Protein AF-A0A9D8IUW8-F1 (afdb_monomer)

Radius of gyration: 20.32 Å; Cα contacts (8 Å, |Δi|>4): 150; chains: 1; bounding box: 55×20×62 Å

pLDDT: mean 90.37, std 11.65, range [51.94, 98.38]

Mean predicted aligned error: 5.88 Å

Solvent-accessible surface area (backbone atoms only — not comparable to full-atom values): 7940 Å² total; per-residue (Å²): 116,75,67,60,56,55,52,53,51,52,52,50,56,50,50,53,54,49,55,45,53,51,53,37,52,49,29,53,53,49,37,56,50,28,49,51,49,33,36,50,32,25,47,52,33,32,52,42,35,66,42,99,62,66,58,52,69,63,38,43,58,32,44,53,51,32,54,50,31,51,54,52,33,54,50,31,52,53,51,36,56,72,60,44,53,73,71,54,41,67,75,38,44,70,39,53,53,52,39,52,53,42,49,56,52,42,49,56,36,45,55,51,37,49,56,41,54,70,40,97,76,50,55,43,68,57,48,24,51,34,24,46,49,42,33,51,49,42,54,52,37,49,53,40,50,50,54,39,31,57,74,71,72,51,130

Nearest PDB structures (foldseek):
  7w9u-assembly3_C  TM=6.434E-01  e=1.353E-02  Homo sapiens
  7w8i-assembly1_A  TM=6.397E-01  e=2.210E-02  Homo sapiens
  8gl3-assembly1_A  TM=4.437E-01  e=1.172E-01  synthetic construct
  7q1g-assembly1_B-2  TM=4.690E-01  e=2.112E-01  Pseudomonas syringae pv. syringae B728a
  4dzu-assembly1_A  TM=3.938E-01  e=4.199E-01  synthetic construct

Structure (mmCIF, N/CA/C/O backbone):
data_AF-A0A9D8IUW8-F1
#
_entry.id   AF-A0A9D8IUW8-F1
#
loop_
_atom_site.group_PDB
_atom_site.id
_atom_site.type_symbol
_atom_site.label_atom_id
_atom_site.label_alt_id
_atom_site.label_comp_id
_atom_site.label_asym_id
_atom_site.label_entity_id
_atom_site.label_seq_id
_atom_site.pdbx_PDB_ins_code
_atom_site.Cartn_x
_atom_site.Cartn_y
_atom_site.Cartn_z
_atom_site.occupancy
_atom_site.B_iso_or_equiv
_atom_site.auth_seq_id
_atom_site.auth_comp_id
_atom_site.auth_asym_id
_atom_site.auth_atom_id
_atom_site.pdbx_PDB_model_num
ATOM 1 N N . MET A 1 1 ? -40.549 10.118 38.109 1.00 54.81 1 MET A N 1
ATOM 2 C CA . MET A 1 1 ? -39.544 11.034 37.513 1.00 54.81 1 MET A CA 1
ATOM 3 C C . MET A 1 1 ? -38.125 10.452 37.428 1.00 54.81 1 MET A C 1
ATOM 5 O O . MET A 1 1 ? -37.525 10.597 36.376 1.00 54.81 1 MET A O 1
ATOM 9 N N . ARG A 1 2 ? -37.591 9.729 38.433 1.00 51.94 2 ARG A N 1
ATOM 10 C CA . ARG A 1 2 ? -36.247 9.092 38.349 1.00 51.94 2 ARG A CA 1
ATOM 11 C C . ARG A 1 2 ? -36.076 8.059 37.216 1.00 51.94 2 ARG A C 1
ATOM 13 O O . ARG A 1 2 ? -34.996 7.958 36.654 1.00 51.94 2 ARG A O 1
ATOM 20 N N . SER A 1 3 ? -37.138 7.337 36.847 1.00 59.31 3 SER A N 1
ATOM 21 C CA . SER A 1 3 ? -37.090 6.296 35.803 1.00 59.31 3 SER A CA 1
ATOM 22 C C . SER A 1 3 ? -36.959 6.856 34.371 1.00 59.31 3 SER A C 1
ATOM 24 O O . SER A 1 3 ? -36.255 6.273 33.555 1.00 59.31 3 SER A O 1
ATOM 26 N N . LEU A 1 4 ? -37.527 8.039 34.090 1.00 60.97 4 LEU A N 1
ATOM 27 C CA . LEU A 1 4 ? -37.423 8.709 32.781 1.00 60.97 4 LEU A CA 1
ATOM 28 C C . LEU A 1 4 ? -36.003 9.222 32.488 1.00 60.97 4 LEU A C 1
ATOM 30 O O . LEU A 1 4 ? -35.550 9.152 31.352 1.00 60.97 4 LEU A O 1
ATOM 34 N N . ILE A 1 5 ? -35.282 9.686 33.515 1.00 63.34 5 ILE A N 1
ATOM 35 C CA . ILE A 1 5 ? -33.904 10.188 33.383 1.00 63.34 5 ILE A CA 1
ATOM 36 C C . ILE A 1 5 ? -32.936 9.042 33.058 1.00 63.34 5 ILE A C 1
ATOM 38 O O . ILE A 1 5 ? -32.095 9.177 32.174 1.00 63.34 5 ILE A O 1
ATOM 42 N N . VAL A 1 6 ? -33.091 7.891 33.721 1.00 64.31 6 VAL A N 1
ATOM 43 C CA . VAL A 1 6 ? -32.275 6.692 33.459 1.00 64.31 6 VAL A CA 1
ATOM 44 C C . VAL A 1 6 ? -32.526 6.154 32.048 1.00 64.31 6 VAL A C 1
ATOM 46 O O . VAL A 1 6 ? -31.579 5.800 31.350 1.00 64.31 6 VAL A O 1
ATOM 49 N N . PHE A 1 7 ? -33.784 6.154 31.597 1.00 65.19 7 PHE A N 1
ATOM 50 C CA . PHE A 1 7 ? -34.138 5.723 30.244 1.00 65.19 7 PHE A CA 1
ATOM 51 C C . PHE A 1 7 ? -33.566 6.663 29.170 1.00 65.19 7 PHE A C 1
ATOM 53 O O . PHE A 1 7 ? -32.990 6.198 28.191 1.00 65.19 7 PHE A O 1
ATOM 60 N N . ALA A 1 8 ? -33.644 7.982 29.378 1.00 61.59 8 ALA A N 1
ATOM 61 C CA . ALA A 1 8 ? -33.062 8.969 28.467 1.00 61.59 8 ALA A CA 1
ATOM 62 C C . ALA A 1 8 ? -31.528 8.851 28.370 1.00 61.59 8 ALA A C 1
ATOM 64 O O . ALA A 1 8 ? -30.975 8.904 27.272 1.00 61.59 8 ALA A O 1
ATOM 65 N N . LEU A 1 9 ? -30.840 8.619 29.495 1.00 61.25 9 LEU A N 1
ATOM 66 C CA . LEU A 1 9 ? -29.393 8.370 29.532 1.00 61.25 9 LEU A CA 1
ATOM 67 C C . LEU A 1 9 ? -28.999 7.087 28.785 1.00 61.25 9 LEU A C 1
ATOM 69 O O . LEU A 1 9 ? -28.026 7.095 28.035 1.00 61.25 9 LEU A O 1
ATOM 73 N N . LEU A 1 10 ? -29.768 6.005 28.933 1.00 60.25 10 LEU A N 1
ATOM 74 C CA . LEU A 1 10 ? -29.540 4.753 28.202 1.00 60.25 10 LEU A CA 1
ATOM 75 C C . LEU A 1 10 ? -29.699 4.928 26.685 1.00 60.25 10 LEU A C 1
ATOM 77 O O . LEU A 1 10 ? -28.861 4.444 25.924 1.00 60.25 10 LEU A O 1
ATOM 81 N N . VAL A 1 11 ? -30.727 5.660 26.244 1.00 60.81 11 VAL A N 1
ATOM 82 C CA . VAL A 1 11 ? -30.962 5.944 24.818 1.00 60.81 11 VAL A CA 1
ATOM 83 C C . VAL A 1 11 ? -29.841 6.808 24.229 1.00 60.81 11 VAL A C 1
ATOM 85 O O . VAL A 1 11 ? -29.357 6.514 23.138 1.00 60.81 11 VAL A O 1
ATOM 88 N N . LEU A 1 12 ? -29.366 7.821 24.960 1.00 59.31 12 LEU A N 1
ATOM 89 C CA . LEU A 1 12 ? -28.236 8.660 24.541 1.00 59.31 12 LEU A CA 1
ATOM 90 C C . LEU A 1 12 ? -26.932 7.856 24.413 1.00 59.31 12 LEU A C 1
ATOM 92 O O . LEU A 1 12 ? -26.235 7.971 23.407 1.00 59.31 12 LEU A O 1
ATOM 96 N N . VAL A 1 13 ? -26.617 6.996 25.385 1.00 59.97 13 VAL A N 1
ATOM 97 C CA . VAL A 1 13 ? -25.411 6.146 25.346 1.00 59.97 13 VAL A CA 1
ATOM 98 C C . VAL A 1 13 ? -25.469 5.132 24.196 1.00 59.97 13 VAL A C 1
ATOM 100 O O . VAL A 1 13 ? -24.455 4.893 23.528 1.00 59.97 13 VAL A O 1
ATOM 103 N N . ALA A 1 14 ?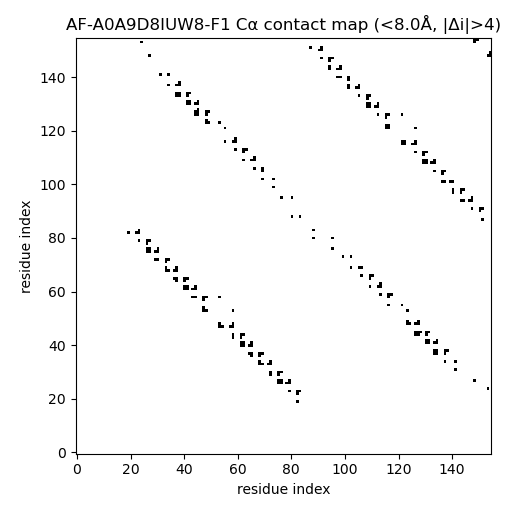 -26.649 4.565 23.929 1.00 61.69 14 ALA A N 1
ATOM 104 C CA . ALA A 1 14 ? -26.865 3.656 22.807 1.00 61.69 14 ALA A CA 1
ATOM 105 C C . ALA A 1 14 ? -26.712 4.373 21.455 1.00 61.69 14 ALA A C 1
ATOM 107 O O . ALA A 1 14 ? -26.015 3.870 20.574 1.00 61.69 14 ALA A O 1
ATOM 108 N N . ALA A 1 15 ? -27.282 5.574 21.309 1.00 59.38 15 ALA A N 1
ATOM 109 C CA . ALA A 1 15 ? -27.186 6.371 20.086 1.00 59.38 15 ALA A CA 1
ATOM 110 C C . ALA A 1 15 ? -25.740 6.791 19.771 1.00 59.38 15 ALA A C 1
ATOM 112 O O . ALA A 1 15 ? -25.287 6.643 18.635 1.00 59.38 15 ALA A O 1
ATOM 113 N N . VAL A 1 16 ? -24.980 7.237 20.778 1.00 62.06 16 VAL A N 1
ATOM 114 C CA . VAL A 1 16 ? -23.559 7.598 20.617 1.00 62.06 16 VAL A CA 1
ATOM 115 C C . VAL A 1 16 ? -22.722 6.378 20.224 1.00 62.06 16 VAL A C 1
ATOM 117 O O . VAL A 1 16 ? -21.889 6.457 19.320 1.00 62.06 16 VAL A O 1
ATOM 120 N N . SER A 1 17 ? -22.974 5.225 20.849 1.00 62.84 17 SER A N 1
ATOM 121 C CA . SER A 1 17 ? -22.250 3.986 20.533 1.00 62.84 17 SER A CA 1
ATOM 122 C C . SER A 1 17 ? -22.576 3.459 19.128 1.00 62.84 17 SER A C 1
ATOM 124 O O . SER A 1 17 ? -21.687 2.951 18.443 1.00 62.84 17 SER A O 1
ATOM 126 N N . TYR A 1 18 ? -23.821 3.617 18.668 1.00 65.81 18 TYR A N 1
ATOM 127 C CA . TYR A 1 18 ? -24.232 3.251 17.311 1.00 65.81 18 TYR A CA 1
ATOM 128 C C . TYR A 1 18 ? -23.597 4.167 16.253 1.00 65.81 18 TYR A C 1
ATOM 130 O O . TYR A 1 18 ? -23.044 3.682 15.267 1.00 65.81 18 TYR A O 1
ATOM 138 N N . SER A 1 19 ? -23.591 5.484 16.492 1.00 70.00 19 SER A N 1
ATOM 139 C CA . SER A 1 19 ? -22.971 6.471 15.598 1.00 70.00 19 SER A CA 1
ATOM 140 C C . SER A 1 19 ? -21.471 6.232 15.415 1.00 70.00 19 SER A C 1
ATOM 142 O O . SER A 1 19 ? -20.973 6.271 14.292 1.00 70.00 19 SER A O 1
ATOM 144 N N . GLN A 1 20 ? -20.749 5.961 16.506 1.00 80.50 20 GLN A N 1
ATOM 145 C CA . GLN A 1 20 ? -19.323 5.638 16.457 1.00 80.50 20 GLN A CA 1
ATOM 146 C C . GLN A 1 20 ? -19.064 4.352 15.664 1.00 80.50 20 GLN A C 1
ATOM 148 O O . GLN A 1 20 ? -18.174 4.318 14.820 1.00 80.50 20 GLN A O 1
ATOM 153 N N . SER A 1 21 ? -19.850 3.302 15.922 1.00 80.06 21 SER A N 1
ATOM 154 C CA . SER A 1 21 ? -19.686 2.005 15.255 1.00 80.06 21 SER A CA 1
ATOM 155 C C . SER A 1 21 ? -19.900 2.118 13.745 1.00 80.06 21 SER A C 1
ATOM 157 O O . SER A 1 21 ? -19.159 1.513 12.975 1.00 80.06 21 SER A O 1
ATOM 159 N N . ASN A 1 22 ? -20.869 2.932 13.316 1.00 85.00 22 ASN A N 1
ATOM 160 C CA . ASN A 1 22 ? -21.133 3.171 11.900 1.00 85.00 22 ASN A CA 1
ATOM 161 C C . ASN A 1 22 ? -20.008 3.970 11.222 1.00 85.00 22 ASN A C 1
ATOM 163 O O . ASN A 1 22 ? -19.548 3.580 10.152 1.00 85.00 22 ASN A O 1
ATOM 167 N N . ALA A 1 23 ? -19.527 5.044 11.858 1.00 88.56 23 ALA A N 1
ATOM 168 C CA . ALA A 1 23 ? -18.401 5.825 11.342 1.00 88.56 23 ALA A CA 1
ATOM 169 C C . ALA A 1 23 ? -17.132 4.966 11.222 1.00 88.56 23 ALA A C 1
ATOM 171 O O . ALA A 1 23 ? -16.467 4.969 10.192 1.00 88.56 23 ALA A O 1
ATOM 172 N N . LEU A 1 24 ? -16.841 4.152 12.238 1.00 89.50 24 LEU A N 1
ATOM 173 C CA . LEU A 1 24 ? -15.692 3.251 12.231 1.00 89.50 24 LEU A CA 1
ATOM 174 C C . LEU A 1 24 ? -15.804 2.194 11.119 1.00 89.50 24 LEU A C 1
ATOM 176 O O . LEU A 1 24 ? -14.844 1.961 10.388 1.00 89.50 24 LEU A O 1
ATOM 180 N N . ALA A 1 25 ? -16.982 1.587 10.939 1.00 88.44 25 ALA A N 1
ATOM 181 C CA . ALA A 1 25 ? -17.226 0.648 9.843 1.00 88.44 25 ALA A CA 1
ATOM 182 C C . ALA A 1 25 ? -17.039 1.301 8.461 1.00 88.44 25 ALA A C 1
ATOM 184 O O . ALA A 1 25 ? -16.485 0.672 7.558 1.00 88.44 25 ALA A O 1
ATOM 185 N N . GLN A 1 26 ? -17.455 2.561 8.307 1.00 92.06 26 GLN A N 1
ATOM 186 C CA . GLN A 1 26 ? -17.253 3.331 7.083 1.00 92.06 26 GLN A CA 1
ATOM 187 C C . GLN A 1 26 ? -15.764 3.559 6.791 1.00 92.06 26 GLN A C 1
ATOM 189 O O . GLN A 1 26 ? -15.331 3.282 5.672 1.00 92.06 26 GLN A O 1
ATOM 194 N N . GLU A 1 27 ? -14.970 3.980 7.779 1.00 93.31 27 GLU A N 1
ATOM 195 C CA . GLU A 1 27 ? -13.519 4.156 7.605 1.00 93.31 27 GLU A CA 1
ATOM 196 C C . GLU A 1 27 ? -12.832 2.839 7.209 1.00 93.31 27 GLU A C 1
ATOM 198 O O . GLU A 1 27 ? -12.025 2.801 6.282 1.00 93.31 27 GLU A O 1
ATOM 203 N N . HIS A 1 28 ? -13.217 1.716 7.822 1.00 91.31 28 HIS A N 1
ATOM 204 C CA . HIS A 1 28 ? -12.700 0.400 7.434 1.00 91.31 28 HIS A CA 1
ATOM 205 C C . HIS A 1 28 ? -13.100 -0.021 6.017 1.00 91.31 28 HIS A C 1
ATOM 207 O O . HIS A 1 28 ? -12.307 -0.650 5.315 1.00 91.31 28 HIS A O 1
ATOM 213 N N . ALA A 1 29 ? -14.312 0.310 5.569 1.00 91.19 29 ALA A N 1
ATOM 214 C CA . ALA A 1 29 ? -14.735 0.031 4.199 1.00 91.19 29 ALA A CA 1
ATOM 215 C C . ALA A 1 29 ? -13.919 0.841 3.176 1.00 91.19 29 ALA A C 1
ATOM 217 O O . ALA A 1 29 ? -13.558 0.313 2.119 1.00 91.19 29 ALA A O 1
ATOM 218 N N . LEU A 1 30 ? -13.595 2.094 3.504 1.00 94.31 30 LEU A N 1
ATOM 219 C CA . LEU A 1 30 ? -12.746 2.961 2.687 1.00 94.31 30 LEU A CA 1
ATOM 220 C C . LEU A 1 30 ? -11.305 2.434 2.641 1.00 94.31 30 LEU A C 1
ATOM 222 O O . LEU A 1 30 ? -10.788 2.217 1.547 1.00 94.31 30 LEU A O 1
ATOM 226 N N . LEU A 1 31 ? -10.736 2.025 3.780 1.00 91.81 31 LEU A N 1
ATOM 227 C CA . LEU A 1 31 ? -9.431 1.350 3.827 1.00 91.81 31 LEU A CA 1
ATOM 228 C C . LEU A 1 31 ? -9.366 0.111 2.921 1.00 91.81 31 LEU A C 1
ATOM 230 O O . LEU A 1 31 ? -8.399 -0.069 2.179 1.00 91.81 31 LEU A O 1
ATOM 234 N N . VAL A 1 32 ? -10.402 -0.740 2.923 1.00 91.75 32 VAL A N 1
ATOM 235 C CA . VAL A 1 32 ? -10.460 -1.916 2.029 1.00 91.75 32 VAL A CA 1
ATOM 236 C C . VAL A 1 32 ? -10.441 -1.494 0.562 1.00 91.75 32 VAL A C 1
ATOM 238 O O . VAL A 1 32 ? -9.803 -2.153 -0.267 1.00 91.75 32 VAL A O 1
ATOM 241 N N . LYS A 1 33 ? -11.164 -0.426 0.218 1.00 94.38 33 LYS A N 1
ATOM 242 C CA . LYS A 1 33 ? -11.198 0.106 -1.144 1.00 94.38 33 LYS A CA 1
ATOM 243 C C . LYS A 1 33 ? -9.812 0.598 -1.564 1.00 94.38 33 LYS A C 1
ATOM 245 O O . LYS A 1 33 ? -9.352 0.193 -2.632 1.00 94.38 33 LYS A O 1
ATOM 250 N N . ASP A 1 34 ? -9.131 1.375 -0.731 1.00 93.50 34 ASP A N 1
ATOM 251 C CA . ASP A 1 34 ? -7.805 1.913 -1.059 1.00 93.50 34 ASP A CA 1
ATOM 252 C C . ASP A 1 34 ? -6.767 0.803 -1.199 1.00 93.50 34 ASP A C 1
ATOM 254 O O . ASP A 1 34 ? -6.018 0.773 -2.178 1.00 93.50 34 ASP A O 1
A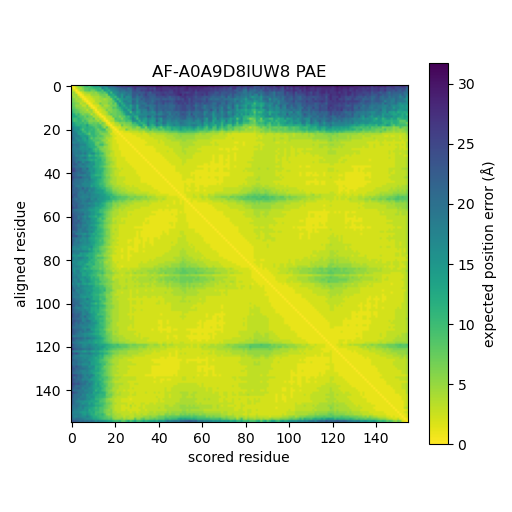TOM 258 N N . CYS A 1 35 ? -6.810 -0.202 -0.317 1.00 93.00 35 CYS A N 1
ATOM 259 C CA . CYS A 1 35 ? -5.964 -1.388 -0.435 1.00 93.00 35 CYS A CA 1
ATOM 260 C C . CYS A 1 35 ? -6.125 -2.080 -1.798 1.00 93.00 35 CYS A C 1
ATOM 262 O O . CYS A 1 35 ? -5.141 -2.463 -2.443 1.00 93.00 35 CYS A O 1
ATOM 264 N N . LYS A 1 36 ? -7.374 -2.241 -2.258 1.00 94.38 36 LYS A N 1
ATOM 265 C CA . LYS A 1 36 ? -7.681 -2.845 -3.563 1.00 94.38 36 LYS A CA 1
ATOM 266 C C . LYS A 1 36 ? -7.177 -1.983 -4.717 1.00 94.38 36 LYS A C 1
ATOM 268 O O . LYS A 1 36 ? -6.622 -2.538 -5.667 1.00 94.38 36 LYS A O 1
ATOM 273 N N . LEU A 1 37 ? -7.347 -0.662 -4.638 1.00 96.38 37 LEU A N 1
ATOM 274 C CA . LEU A 1 37 ? -6.882 0.274 -5.662 1.00 96.38 37 LEU A CA 1
ATOM 275 C C . LEU A 1 37 ? -5.360 0.227 -5.805 1.00 96.38 37 LEU A C 1
ATOM 277 O O . LEU A 1 37 ? -4.868 -0.025 -6.905 1.00 96.38 37 LEU A O 1
ATOM 281 N N . ILE A 1 38 ? -4.621 0.352 -4.699 1.00 96.50 38 ILE A N 1
ATOM 282 C CA . ILE A 1 38 ? -3.152 0.297 -4.702 1.00 96.50 38 ILE A CA 1
ATOM 283 C C . ILE A 1 38 ? -2.675 -1.030 -5.297 1.00 96.50 38 ILE A C 1
ATOM 285 O O . ILE A 1 38 ? -1.857 -1.051 -6.218 1.00 96.50 38 ILE A O 1
ATOM 289 N N . LYS A 1 39 ? -3.228 -2.160 -4.833 1.00 95.81 39 LYS A N 1
ATOM 290 C CA . LYS A 1 39 ? -2.868 -3.494 -5.339 1.00 95.81 39 LYS A CA 1
ATOM 291 C C . LYS A 1 39 ? -3.171 -3.650 -6.833 1.00 95.81 39 LYS A C 1
ATOM 293 O O . LYS A 1 39 ? -2.382 -4.270 -7.557 1.00 95.81 39 LYS A O 1
ATOM 298 N N . GLY A 1 40 ? -4.301 -3.112 -7.291 1.00 97.25 40 GLY A N 1
ATOM 299 C CA . GLY A 1 40 ? -4.723 -3.126 -8.689 1.00 97.25 40 GLY A CA 1
ATOM 300 C C . GLY A 1 40 ? -3.781 -2.326 -9.585 1.00 97.25 40 GLY A C 1
ATOM 301 O O . GLY A 1 40 ? -3.249 -2.875 -10.550 1.00 97.25 40 GLY A O 1
ATOM 302 N N . HIS A 1 41 ? -3.511 -1.068 -9.233 1.00 98.38 41 HIS A N 1
ATOM 303 C CA . HIS A 1 41 ? -2.611 -0.197 -9.990 1.00 98.38 41 HIS A CA 1
ATOM 304 C C . HIS A 1 41 ? -1.172 -0.709 -9.988 1.00 98.38 41 HIS A C 1
ATOM 306 O O . HIS A 1 41 ? -0.566 -0.806 -11.052 1.00 98.38 41 HIS A O 1
ATOM 312 N N . ALA A 1 42 ? -0.659 -1.176 -8.847 1.00 98.00 42 ALA A N 1
ATOM 313 C CA . ALA A 1 42 ? 0.658 -1.806 -8.792 1.00 98.00 42 ALA A CA 1
ATOM 314 C C . ALA A 1 42 ? 0.719 -3.076 -9.667 1.00 98.00 42 ALA A C 1
ATOM 316 O O . ALA A 1 42 ? 1.740 -3.369 -10.278 1.00 98.00 42 ALA A O 1
ATOM 317 N N . GLY A 1 43 ? -0.395 -3.810 -9.796 1.00 97.88 43 GLY A N 1
ATOM 318 C CA . GLY A 1 43 ? -0.543 -4.908 -10.762 1.00 97.88 43 GLY A CA 1
ATOM 319 C C . GLY A 1 43 ? -0.378 -4.486 -12.209 1.00 97.88 43 GLY A C 1
ATOM 320 O O . GLY A 1 43 ? 0.320 -5.161 -12.961 1.00 97.88 43 GLY A O 1
ATOM 321 N N . ARG A 1 44 ? -0.990 -3.363 -12.579 1.00 98.06 44 ARG A N 1
ATOM 322 C CA . ARG A 1 44 ? -0.876 -2.811 -13.929 1.00 98.06 44 ARG A CA 1
ATOM 323 C C . ARG A 1 44 ? 0.547 -2.342 -14.224 1.00 98.06 44 ARG A C 1
ATOM 325 O O . ARG A 1 44 ? 1.051 -2.656 -15.289 1.00 98.06 44 ARG A O 1
ATOM 332 N N . VAL A 1 45 ?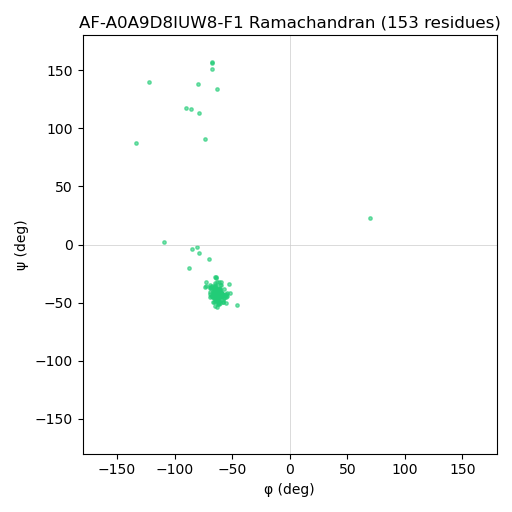 1.233 -1.718 -13.262 1.00 98.06 45 VAL A N 1
ATOM 333 C CA . VAL A 1 45 ? 2.654 -1.347 -13.422 1.00 98.06 45 VAL A CA 1
ATOM 334 C C . VAL A 1 45 ? 3.552 -2.581 -13.584 1.00 98.06 45 VAL A C 1
ATOM 336 O O . VAL A 1 45 ? 4.466 -2.573 -14.403 1.00 98.06 45 VAL A O 1
ATOM 339 N N . VAL A 1 46 ? 3.293 -3.672 -12.850 1.00 98.12 46 VAL A N 1
ATOM 340 C CA . VAL A 1 46 ? 4.027 -4.940 -13.041 1.00 98.12 46 VAL A CA 1
ATOM 341 C C . VAL A 1 46 ? 3.806 -5.522 -14.439 1.00 98.12 46 VAL A C 1
ATOM 343 O O . VAL A 1 46 ? 4.759 -6.038 -15.030 1.00 98.12 46 VAL A O 1
ATOM 346 N N . ALA A 1 47 ? 2.571 -5.473 -14.945 1.00 97.50 47 ALA A N 1
ATOM 347 C CA . ALA A 1 47 ? 2.246 -5.934 -16.292 1.00 97.50 47 ALA A CA 1
ATOM 348 C C . ALA A 1 47 ? 2.994 -5.099 -17.338 1.00 97.50 47 ALA A C 1
ATOM 350 O O . ALA A 1 47 ? 3.753 -5.660 -18.118 1.00 97.50 47 ALA A O 1
ATOM 351 N N . GLU A 1 48 ? 2.904 -3.773 -17.237 1.00 97.00 48 GLU A N 1
ATOM 352 C CA . GLU A 1 48 ? 3.585 -2.830 -18.129 1.00 97.00 48 GLU A CA 1
ATOM 353 C C . GLU A 1 48 ? 5.105 -3.044 -18.144 1.00 97.00 48 GLU A C 1
ATOM 355 O O . GLU A 1 48 ? 5.730 -3.168 -19.189 1.00 97.00 48 GLU A O 1
ATOM 360 N N . ALA A 1 49 ? 5.727 -3.215 -16.977 1.00 96.69 49 ALA A N 1
ATOM 361 C CA . ALA A 1 49 ? 7.162 -3.480 -16.898 1.00 96.69 49 ALA A CA 1
ATOM 362 C C . ALA A 1 49 ? 7.570 -4.878 -17.412 1.00 96.69 49 ALA A C 1
ATOM 364 O O . ALA A 1 49 ? 8.761 -5.149 -17.608 1.00 96.69 49 ALA A O 1
ATOM 365 N N . SER A 1 50 ? 6.613 -5.785 -17.623 1.00 95.31 50 SER A N 1
ATOM 366 C CA . SER A 1 50 ? 6.857 -7.117 -18.188 1.00 95.31 50 SER A CA 1
ATOM 367 C C . SER A 1 50 ? 6.812 -7.136 -19.718 1.00 95.31 50 SER A C 1
ATOM 369 O O . SER A 1 50 ? 7.439 -8.023 -20.297 1.00 95.31 50 SER A O 1
ATOM 371 N N . GLU A 1 51 ? 6.179 -6.149 -20.354 1.00 95.00 51 GLU A N 1
ATOM 372 C CA . GLU A 1 51 ? 6.162 -5.979 -21.814 1.00 95.00 51 GLU A CA 1
ATOM 373 C C . GLU A 1 51 ? 7.548 -5.623 -22.366 1.00 95.00 51 GLU A C 1
ATOM 375 O O . GLU A 1 51 ? 8.323 -5.007 -21.644 1.00 95.00 51 GLU A O 1
ATOM 380 N N . PRO A 1 52 ? 7.911 -5.981 -23.615 1.00 93.25 52 PRO A N 1
ATOM 381 C CA . PRO A 1 52 ? 9.245 -5.729 -24.179 1.00 93.25 52 PRO A CA 1
ATOM 382 C C . PRO A 1 52 ? 9.715 -4.271 -24.087 1.00 93.25 52 PRO A C 1
ATOM 384 O O . PRO A 1 52 ? 10.898 -4.014 -23.848 1.00 93.25 52 PRO A O 1
ATOM 387 N N . GLU A 1 53 ? 8.784 -3.332 -24.194 1.00 93.06 53 GLU A N 1
ATOM 388 C CA . GLU A 1 53 ? 9.012 -1.903 -24.027 1.00 93.06 53 GLU A CA 1
ATOM 389 C C . GLU A 1 53 ? 8.103 -1.376 -22.920 1.00 93.06 53 GLU A C 1
ATOM 391 O O . GLU A 1 53 ? 6.951 -1.781 -22.813 1.00 93.06 53 GLU A O 1
ATOM 396 N N . LEU A 1 54 ? 8.634 -0.482 -22.085 1.00 95.06 54 LEU A N 1
ATOM 397 C CA . LEU A 1 54 ? 7.861 0.147 -21.021 1.00 95.06 54 LEU A CA 1
ATOM 398 C C . LEU A 1 54 ? 7.132 1.367 -21.573 1.00 95.06 54 LEU A C 1
ATOM 400 O O . LEU A 1 54 ? 7.779 2.367 -21.896 1.00 95.06 54 LEU A O 1
ATOM 404 N N . ASN A 1 55 ? 5.801 1.353 -21.569 1.00 96.12 55 ASN A N 1
ATOM 405 C CA . ASN A 1 55 ? 5.036 2.579 -21.726 1.00 96.12 55 ASN A CA 1
ATOM 406 C C . ASN A 1 55 ? 5.113 3.396 -20.429 1.00 96.12 55 ASN A C 1
ATOM 408 O O . ASN A 1 55 ? 4.323 3.229 -19.493 1.00 96.12 55 ASN A O 1
ATOM 412 N N . ARG A 1 56 ? 6.114 4.281 -20.369 1.00 95.81 56 ARG A N 1
ATOM 413 C CA . ARG A 1 56 ? 6.401 5.116 -19.197 1.00 95.81 56 ARG A CA 1
ATOM 414 C C . ARG A 1 56 ? 5.190 5.932 -18.759 1.00 95.81 56 ARG A C 1
ATOM 416 O O . ARG A 1 56 ? 4.932 6.005 -17.564 1.00 95.81 56 ARG A O 1
ATOM 423 N N . ASP A 1 57 ? 4.454 6.522 -19.693 1.00 96.25 57 ASP A N 1
ATOM 424 C CA . ASP A 1 57 ? 3.362 7.441 -19.365 1.00 96.25 57 ASP A CA 1
ATOM 425 C C . ASP A 1 57 ? 2.181 6.685 -18.728 1.00 96.25 57 ASP A C 1
ATOM 427 O O . ASP A 1 57 ? 1.596 7.147 -17.747 1.00 96.25 57 ASP A O 1
ATOM 431 N N . VAL A 1 58 ? 1.892 5.467 -19.202 1.00 97.12 58 VAL A N 1
ATOM 432 C CA . VAL A 1 58 ? 0.896 4.574 -18.583 1.00 97.12 58 VAL A CA 1
ATOM 433 C C . VAL A 1 58 ? 1.350 4.112 -17.197 1.00 97.12 58 VAL A C 1
ATOM 435 O O . VAL A 1 58 ? 0.570 4.149 -16.238 1.00 97.12 58 VAL A O 1
ATOM 438 N N . ALA A 1 59 ? 2.612 3.698 -17.062 1.00 97.56 59 ALA A N 1
ATOM 439 C CA . ALA A 1 59 ? 3.167 3.283 -15.777 1.00 97.56 59 ALA A CA 1
ATOM 440 C C . ALA A 1 59 ? 3.159 4.431 -14.752 1.00 97.56 59 ALA A C 1
ATOM 442 O O . ALA A 1 59 ? 2.809 4.209 -13.591 1.00 97.56 59 ALA A O 1
ATOM 443 N N . LEU A 1 60 ? 3.485 5.654 -15.183 1.00 97.88 60 LEU A N 1
ATOM 444 C CA . LEU A 1 60 ? 3.490 6.853 -14.349 1.00 97.88 60 LEU A CA 1
ATOM 445 C C . LEU A 1 60 ? 2.075 7.230 -13.903 1.00 97.88 60 LEU A C 1
ATOM 447 O O . LEU A 1 60 ? 1.858 7.421 -12.711 1.00 97.88 60 LEU A O 1
ATOM 451 N N . ALA A 1 61 ? 1.091 7.206 -14.807 1.00 98.06 61 ALA A N 1
ATOM 452 C CA . ALA A 1 61 ? -0.306 7.450 -14.450 1.00 98.06 61 ALA A CA 1
ATOM 453 C C . ALA A 1 61 ? -0.804 6.472 -13.370 1.00 98.06 61 ALA A C 1
ATOM 455 O O . ALA A 1 61 ? -1.549 6.844 -12.464 1.00 98.06 61 ALA A O 1
ATOM 456 N N . HIS A 1 62 ? -0.384 5.204 -13.425 1.00 98.31 62 HIS A N 1
ATOM 457 C CA . HIS A 1 62 ? -0.693 4.242 -12.369 1.00 98.31 62 HIS A CA 1
ATOM 458 C C . HIS A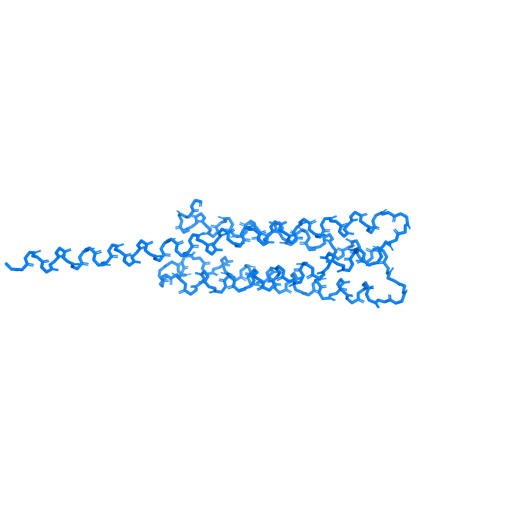 1 62 ? 0.095 4.480 -11.076 1.00 98.31 62 HIS A C 1
ATOM 460 O O . HIS A 1 62 ? -0.479 4.291 -10.003 1.00 98.31 62 HIS A O 1
ATOM 466 N N . ALA A 1 63 ? 1.356 4.909 -11.151 1.00 98.00 63 ALA A N 1
ATOM 467 C CA . ALA A 1 63 ? 2.141 5.290 -9.977 1.00 98.00 63 ALA A CA 1
ATOM 468 C C . ALA A 1 63 ? 1.511 6.481 -9.230 1.00 98.00 63 ALA A C 1
ATOM 470 O O . ALA A 1 63 ? 1.344 6.413 -8.015 1.00 98.00 63 ALA A O 1
ATOM 471 N N . GLU A 1 64 ? 1.026 7.493 -9.950 1.00 97.75 64 GLU A N 1
ATOM 472 C CA . GLU A 1 64 ? 0.326 8.642 -9.362 1.00 97.75 64 GLU A CA 1
ATOM 473 C C . GLU A 1 64 ? -0.974 8.233 -8.649 1.00 97.75 64 GLU A C 1
ATOM 475 O O . GLU A 1 64 ? -1.277 8.719 -7.555 1.00 97.75 64 GLU A O 1
ATOM 480 N N . GLN A 1 65 ? -1.747 7.302 -9.230 1.00 98.31 65 GLN A N 1
ATOM 481 C CA . GLN A 1 65 ? -2.938 6.764 -8.560 1.00 98.31 65 GLN A CA 1
ATOM 482 C C . GLN A 1 65 ? -2.577 5.973 -7.298 1.00 98.31 65 GLN A C 1
ATOM 484 O O . GLN A 1 65 ? -3.290 6.072 -6.301 1.00 98.31 65 GLN A O 1
ATOM 489 N N . ILE A 1 66 ? -1.464 5.227 -7.305 1.00 98.12 66 ILE A N 1
ATOM 490 C CA . ILE A 1 66 ? -0.953 4.554 -6.101 1.00 98.12 66 ILE A CA 1
ATOM 491 C C . ILE A 1 66 ? -0.634 5.586 -5.020 1.00 98.12 66 ILE A C 1
ATOM 493 O O . ILE A 1 66 ? -1.116 5.445 -3.898 1.00 98.12 66 ILE A O 1
ATOM 497 N N . ALA A 1 67 ? 0.121 6.637 -5.349 1.00 97.12 67 ALA A N 1
ATOM 498 C CA . ALA A 1 67 ? 0.490 7.675 -4.393 1.00 97.12 67 ALA A CA 1
ATOM 499 C C . ALA A 1 67 ? -0.735 8.402 -3.819 1.00 97.12 67 ALA A C 1
ATOM 501 O O . ALA A 1 67 ? -0.777 8.698 -2.624 1.00 97.12 67 ALA A O 1
ATOM 502 N N . LYS A 1 68 ? -1.760 8.653 -4.644 1.00 97.25 68 LYS A N 1
ATOM 503 C CA . LYS A 1 68 ? -3.034 9.215 -4.186 1.00 97.25 68 LYS A CA 1
ATOM 504 C C . LYS A 1 68 ? -3.749 8.278 -3.210 1.00 97.25 68 LYS A C 1
ATOM 506 O O . LYS A 1 68 ? -4.048 8.693 -2.096 1.00 97.25 68 LYS A O 1
ATOM 511 N N . SER A 1 69 ? -3.971 7.020 -3.591 1.00 97.19 69 SER A N 1
ATOM 512 C CA . SER A 1 69 ? -4.652 6.052 -2.724 1.00 97.19 69 SER A CA 1
ATOM 513 C C . SER A 1 69 ? -3.875 5.747 -1.442 1.00 97.19 69 SER A C 1
ATOM 515 O O . SER A 1 69 ? -4.492 5.429 -0.434 1.00 97.19 69 SER A O 1
ATOM 517 N N . LEU A 1 70 ? -2.542 5.864 -1.440 1.00 96.62 70 LEU A N 1
ATOM 518 C CA . LEU A 1 70 ? -1.745 5.751 -0.215 1.00 96.62 70 LEU A CA 1
ATOM 519 C C . LEU A 1 70 ? -2.024 6.893 0.765 1.00 96.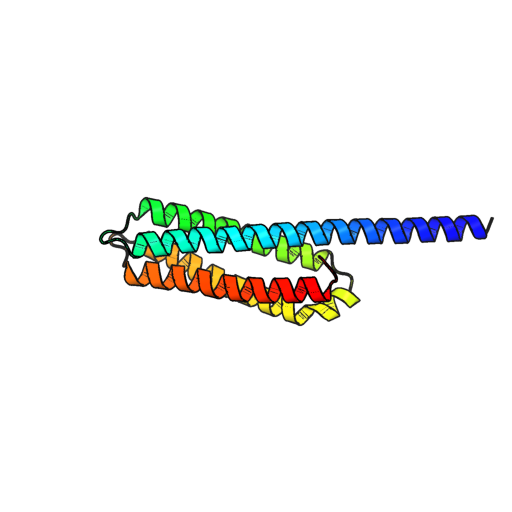62 70 LEU A C 1
ATOM 521 O O . LEU A 1 70 ? -2.163 6.632 1.955 1.00 96.62 70 LEU A O 1
ATOM 525 N N . LYS A 1 71 ? -2.159 8.132 0.277 1.00 96.06 71 LYS A N 1
ATOM 526 C CA . LYS A 1 71 ? -2.543 9.277 1.120 1.00 96.06 71 LYS A CA 1
ATOM 527 C C . LYS A 1 71 ? -3.943 9.096 1.703 1.00 96.06 71 LYS A C 1
ATOM 529 O O . LYS A 1 71 ? -4.139 9.347 2.889 1.00 96.06 71 LYS A O 1
ATOM 534 N N . ASP A 1 72 ? -4.888 8.638 0.882 1.00 95.19 72 ASP A N 1
ATOM 535 C CA . ASP A 1 72 ? -6.255 8.353 1.328 1.00 95.19 72 ASP A CA 1
ATOM 536 C C . ASP A 1 72 ? -6.238 7.250 2.405 1.00 95.19 72 ASP A C 1
ATOM 538 O O . ASP A 1 72 ? -6.789 7.426 3.490 1.00 95.19 72 ASP A O 1
ATOM 542 N N . MET A 1 73 ? -5.495 6.162 2.176 1.00 94.88 73 MET A N 1
ATOM 543 C CA . MET A 1 73 ? -5.336 5.064 3.134 1.00 94.88 73 MET A CA 1
ATOM 544 C C . MET A 1 73 ? -4.729 5.518 4.473 1.00 94.88 73 MET A C 1
ATOM 546 O O . MET A 1 73 ? -5.227 5.129 5.529 1.00 94.88 73 MET A O 1
ATOM 550 N N . GLU A 1 74 ? -3.672 6.337 4.453 1.00 94.69 74 GLU A N 1
ATOM 551 C CA . GLU A 1 74 ? -3.073 6.917 5.666 1.00 94.69 74 GLU A CA 1
ATOM 552 C C . GLU A 1 74 ? -4.095 7.766 6.437 1.00 94.69 74 GLU A C 1
ATOM 554 O O . GLU A 1 74 ? -4.234 7.621 7.655 1.00 94.69 74 GLU A O 1
ATOM 559 N N . TRP A 1 75 ? -4.860 8.600 5.726 1.00 94.94 75 TRP A N 1
ATOM 560 C CA . TRP A 1 75 ? -5.909 9.425 6.321 1.00 94.94 75 TRP A CA 1
ATOM 561 C C . TRP A 1 75 ? -7.006 8.574 6.971 1.00 94.94 75 TRP A C 1
ATOM 563 O O . TRP A 1 75 ? -7.349 8.802 8.134 1.00 94.94 75 TRP A O 1
ATOM 573 N N . HIS A 1 76 ? -7.523 7.568 6.260 1.00 94.00 76 HIS A N 1
ATOM 574 C CA . HIS A 1 76 ? -8.578 6.686 6.767 1.00 94.00 76 HIS A CA 1
ATOM 575 C C . HIS A 1 76 ? -8.101 5.870 7.976 1.00 94.00 76 HIS A C 1
ATOM 577 O O . HIS A 1 76 ? -8.860 5.659 8.925 1.00 94.00 76 HIS A O 1
ATOM 583 N N . LEU A 1 77 ? -6.828 5.455 7.999 1.00 93.38 77 LEU A N 1
ATOM 584 C CA . LEU A 1 77 ? -6.235 4.757 9.141 1.00 93.38 77 LEU A CA 1
ATOM 585 C C . LEU A 1 77 ? -6.198 5.653 10.386 1.00 93.38 77 LEU A C 1
ATOM 587 O O . LEU A 1 77 ? -6.539 5.202 11.483 1.00 93.38 77 LEU A O 1
ATOM 591 N N . GLU A 1 78 ? -5.821 6.921 10.216 1.00 93.69 78 GLU A N 1
ATOM 592 C CA . GLU A 1 78 ? -5.801 7.909 11.294 1.00 93.69 78 GLU A CA 1
ATOM 593 C C . GLU A 1 78 ? -7.217 8.210 11.815 1.00 93.69 78 GLU A C 1
ATOM 595 O O . GLU A 1 78 ? -7.430 8.264 13.031 1.00 93.69 78 GLU A O 1
ATOM 600 N N . GLN A 1 79 ? -8.204 8.366 10.924 1.00 93.75 79 GLN A N 1
ATOM 601 C CA . GLN A 1 79 ? -9.597 8.581 11.334 1.00 93.75 79 GLN A CA 1
ATOM 602 C C . GLN A 1 79 ? -10.160 7.374 12.081 1.00 93.75 79 GLN A C 1
ATOM 604 O O . GLN A 1 79 ? -10.735 7.539 13.159 1.00 93.75 79 GLN A O 1
ATOM 609 N N . ALA A 1 80 ? -9.943 6.161 11.564 1.00 92.25 80 ALA A N 1
ATOM 610 C CA . ALA A 1 80 ? -10.362 4.935 12.231 1.00 92.25 80 ALA A CA 1
ATOM 611 C C . ALA A 1 80 ? -9.788 4.861 13.653 1.00 92.25 80 ALA A C 1
ATOM 613 O O . ALA A 1 80 ? -10.523 4.582 14.596 1.00 92.25 80 ALA A O 1
ATOM 614 N N . GLN A 1 81 ? -8.506 5.199 13.832 1.00 92.69 81 GLN A N 1
ATOM 615 C CA . GLN A 1 81 ? -7.866 5.213 15.147 1.00 92.69 81 GLN A CA 1
ATOM 616 C C . GLN A 1 81 ? -8.485 6.247 16.104 1.00 92.69 81 GLN A C 1
ATOM 618 O O . GLN A 1 81 ? -8.706 5.931 17.275 1.00 92.69 81 GLN A O 1
ATOM 623 N N . LYS A 1 82 ? -8.796 7.463 15.629 1.00 92.69 82 LYS A N 1
ATOM 624 C CA . LYS A 1 82 ? -9.451 8.522 16.430 1.00 92.69 82 LYS A CA 1
ATOM 625 C C . LYS A 1 82 ? -10.858 8.141 16.883 1.00 92.69 82 LYS A C 1
ATOM 627 O O . LYS A 1 82 ? -11.314 8.603 17.927 1.00 92.69 82 LYS A O 1
ATOM 632 N N . LEU A 1 83 ? -11.537 7.301 16.109 1.00 92.00 83 LEU A N 1
ATOM 633 C CA . LEU A 1 83 ? -12.870 6.806 16.425 1.00 92.00 83 LEU A CA 1
ATOM 634 C C . LEU A 1 83 ? -12.863 5.676 17.462 1.00 92.00 83 LEU A C 1
ATOM 636 O O . LEU A 1 83 ? -13.941 5.293 17.903 1.00 92.00 83 LEU A O 1
ATOM 640 N N . LEU A 1 84 ? -11.715 5.134 17.883 1.00 91.56 84 LEU A N 1
ATOM 641 C CA . LEU A 1 84 ? -11.660 4.043 18.865 1.00 91.56 84 LEU A CA 1
ATOM 642 C C . LEU A 1 84 ? -11.828 4.539 20.307 1.00 91.56 84 LEU A C 1
ATOM 644 O O . LEU A 1 84 ? -11.208 5.512 20.733 1.00 91.56 84 LEU A O 1
ATOM 648 N N . LYS A 1 85 ? -12.604 3.800 21.114 1.00 91.31 85 LYS A N 1
ATOM 649 C CA . LYS A 1 85 ? -12.594 3.966 22.581 1.00 91.31 85 LYS A CA 1
ATOM 650 C C . LYS A 1 85 ? -11.237 3.517 23.154 1.00 91.31 85 LYS A C 1
ATOM 652 O O . LYS A 1 85 ? -10.605 2.640 22.563 1.00 91.31 85 LYS A O 1
ATOM 657 N N . PRO A 1 86 ? -10.817 3.999 24.341 1.00 91.38 86 PRO A N 1
ATOM 658 C CA . PRO A 1 86 ? -9.542 3.607 24.956 1.00 91.38 86 PRO A CA 1
ATOM 659 C C . PRO A 1 86 ? -9.322 2.087 25.064 1.00 91.38 86 PRO A C 1
ATOM 661 O O . PRO A 1 86 ? -8.242 1.595 24.735 1.00 91.38 86 PRO A O 1
ATOM 664 N N . ASP A 1 87 ? -10.355 1.328 25.443 1.00 92.50 87 ASP A N 1
ATOM 665 C CA . ASP A 1 87 ? -10.266 -0.136 25.558 1.00 92.50 87 ASP A CA 1
ATOM 666 C C . ASP A 1 87 ? -10.120 -0.828 24.195 1.00 92.50 87 ASP A C 1
ATOM 668 O O . ASP A 1 87 ? -9.364 -1.792 24.059 1.00 92.50 87 ASP A O 1
ATOM 672 N N . GLN A 1 88 ? -10.790 -0.306 23.163 1.00 92.06 88 GLN A N 1
ATOM 673 C CA . GLN A 1 88 ? -10.649 -0.796 21.790 1.00 92.06 88 GLN A CA 1
ATOM 674 C C . GLN A 1 88 ? -9.251 -0.485 21.254 1.00 92.06 88 GLN A C 1
ATOM 676 O O . GLN A 1 88 ? -8.595 -1.365 20.703 1.00 92.06 88 GLN A O 1
ATOM 681 N N . LEU A 1 89 ? -8.753 0.733 21.481 1.00 92.50 89 LEU A N 1
ATOM 682 C CA . LEU A 1 89 ? -7.406 1.131 21.086 1.00 92.50 89 LEU A CA 1
ATOM 683 C C . LEU A 1 89 ? -6.353 0.220 21.726 1.00 92.50 89 LEU A C 1
ATOM 685 O O . LEU A 1 89 ? -5.451 -0.248 21.037 1.00 92.50 89 LEU A O 1
ATOM 689 N N . LYS A 1 90 ? -6.492 -0.104 23.018 1.00 93.56 90 LYS A N 1
ATOM 690 C CA . LYS A 1 90 ? -5.601 -1.050 23.706 1.00 93.56 90 LYS A CA 1
ATOM 691 C C . LYS A 1 90 ? -5.633 -2.444 23.068 1.00 93.56 90 LYS A C 1
ATOM 693 O O . LYS A 1 90 ? -4.586 -3.077 22.952 1.00 93.56 90 LYS A O 1
ATOM 698 N N . LEU A 1 91 ? -6.805 -2.905 22.627 1.00 93.38 91 LEU A N 1
ATOM 699 C CA . LEU A 1 91 ? -6.990 -4.209 21.982 1.00 93.38 91 LEU A CA 1
ATOM 700 C C . LEU A 1 91 ? -6.308 -4.306 20.605 1.00 93.38 91 LEU A C 1
ATOM 702 O O . LEU A 1 91 ? -5.781 -5.368 20.253 1.00 93.38 91 LEU A O 1
ATOM 706 N N . VAL A 1 92 ? -6.313 -3.215 19.829 1.00 94.06 92 VAL A N 1
ATOM 707 C CA . VAL A 1 92 ? -5.807 -3.195 18.443 1.00 94.06 92 VAL A CA 1
ATOM 708 C C . VAL A 1 92 ? -4.501 -2.425 18.239 1.00 94.06 92 VAL A C 1
ATOM 710 O O . VAL A 1 92 ? -4.006 -2.383 17.115 1.00 94.06 92 VAL A O 1
ATOM 713 N N . LYS A 1 93 ? -3.893 -1.880 19.301 1.00 93.31 93 LYS A N 1
ATOM 714 C CA . LYS A 1 93 ? -2.670 -1.057 19.244 1.00 93.31 93 LYS A CA 1
ATOM 715 C C . LYS A 1 93 ? -1.576 -1.648 18.349 1.00 93.31 93 LYS A C 1
ATOM 717 O O . LYS A 1 93 ? -1.124 -0.989 17.421 1.00 93.31 93 LYS A O 1
ATOM 722 N N . GLN A 1 94 ? -1.220 -2.914 18.569 1.00 94.75 94 GLN A N 1
ATOM 723 C CA . GLN A 1 94 ? -0.191 -3.598 17.778 1.00 94.75 94 GLN A CA 1
ATOM 724 C C . GLN A 1 94 ? -0.540 -3.667 16.280 1.00 94.75 94 GLN A C 1
ATOM 726 O O . GLN A 1 94 ? 0.344 -3.585 15.437 1.00 94.75 94 GLN A O 1
ATOM 731 N N . HIS A 1 95 ? -1.820 -3.818 15.927 1.00 93.94 95 HIS A N 1
ATOM 732 C CA . HIS A 1 95 ? -2.230 -3.907 14.522 1.00 93.94 95 HIS A CA 1
ATOM 733 C C . HIS A 1 95 ? -2.159 -2.540 13.839 1.00 93.94 95 HIS A C 1
ATOM 735 O O . HIS A 1 95 ? -1.733 -2.466 12.691 1.00 93.94 95 HIS A O 1
ATOM 741 N N . HIS A 1 96 ? -2.499 -1.461 14.551 1.00 91.62 96 HIS A N 1
ATOM 742 C CA . HIS A 1 96 ? -2.271 -0.103 14.056 1.00 91.62 96 HIS A CA 1
ATOM 743 C C . HIS A 1 96 ? -0.782 0.190 13.850 1.00 91.62 96 HIS A C 1
ATOM 745 O O . HIS A 1 96 ? -0.423 0.746 12.819 1.00 91.62 96 HIS A O 1
ATOM 751 N N . GLU A 1 97 ? 0.090 -0.222 14.774 1.00 93.44 97 GLU A N 1
ATOM 752 C CA . GLU A 1 97 ? 1.545 -0.056 14.626 1.00 93.44 97 GLU A CA 1
ATOM 753 C C . GLU A 1 97 ? 2.087 -0.818 13.405 1.00 93.44 97 GLU A C 1
ATOM 755 O O . GLU A 1 97 ? 2.888 -0.283 12.637 1.00 93.44 97 GLU A O 1
ATOM 760 N N . LEU A 1 98 ? 1.61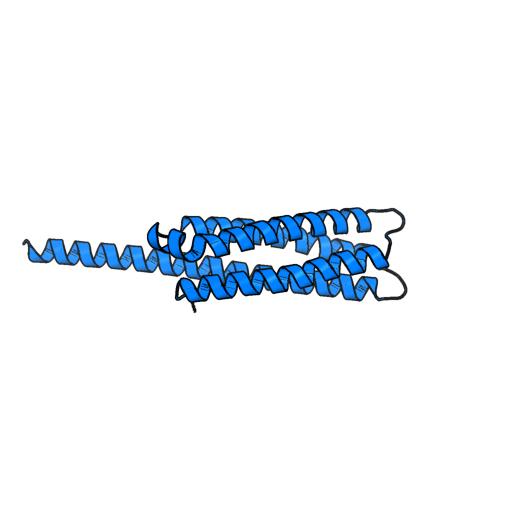4 -2.049 13.181 1.00 95.19 98 LEU A N 1
ATOM 761 C CA . LEU A 1 98 ? 1.969 -2.838 11.999 1.00 95.19 98 LEU A CA 1
ATOM 762 C C . LEU A 1 98 ? 1.468 -2.188 10.701 1.00 95.19 98 LEU A C 1
ATOM 764 O O . LEU A 1 98 ? 2.225 -2.101 9.738 1.00 95.19 98 LEU A O 1
ATOM 768 N N . LEU A 1 99 ? 0.228 -1.687 10.683 1.00 93.88 99 LEU A N 1
ATOM 769 C CA . LEU A 1 99 ? -0.334 -0.973 9.534 1.00 93.88 99 LEU A CA 1
ATOM 770 C C . LEU A 1 99 ? 0.417 0.327 9.237 1.00 93.88 99 LEU A C 1
ATOM 772 O O . LEU A 1 99 ? 0.716 0.591 8.076 1.00 93.88 99 LEU A O 1
ATOM 776 N N . ALA A 1 100 ? 0.773 1.107 10.259 1.00 92.44 100 ALA A N 1
ATOM 777 C CA . ALA A 1 100 ? 1.561 2.327 10.097 1.00 92.44 100 ALA A CA 1
ATOM 778 C C . ALA A 1 100 ? 2.935 2.026 9.475 1.00 92.44 100 ALA A C 1
ATOM 780 O O . ALA A 1 100 ? 3.332 2.667 8.504 1.00 92.44 100 ALA A O 1
ATOM 781 N N . LYS A 1 101 ? 3.617 0.974 9.946 1.00 95.50 101 LYS A N 1
ATOM 782 C CA . LYS A 1 101 ? 4.888 0.520 9.361 1.00 95.50 101 LYS A CA 1
ATOM 783 C C . LYS A 1 101 ? 4.742 0.064 7.903 1.00 95.50 101 LYS A C 1
ATOM 785 O O . LYS A 1 101 ? 5.619 0.326 7.073 1.00 95.50 101 LYS A O 1
ATOM 790 N N . SER A 1 102 ? 3.642 -0.613 7.576 1.00 95.31 102 SER A N 1
ATOM 791 C CA . SER A 1 102 ? 3.323 -0.953 6.189 1.00 95.31 102 SER A CA 1
ATOM 792 C C . SER A 1 102 ? 3.101 0.304 5.342 1.00 95.31 102 SER A C 1
ATOM 794 O O . SER A 1 102 ? 3.643 0.373 4.242 1.00 95.31 102 SER A O 1
ATOM 796 N N . CYS A 1 103 ? 2.400 1.327 5.853 1.00 94.56 103 CYS A N 1
ATOM 797 C CA . CYS A 1 103 ? 2.217 2.612 5.159 1.00 94.56 103 CYS A CA 1
ATOM 798 C C . CYS A 1 103 ? 3.562 3.278 4.836 1.00 94.56 103 CYS A C 1
ATOM 800 O O . CYS A 1 103 ? 3.806 3.630 3.684 1.00 94.56 103 CYS A O 1
ATOM 802 N N . GLU A 1 104 ? 4.479 3.357 5.806 1.00 95.56 104 GLU A N 1
ATOM 803 C CA . GLU A 1 104 ? 5.827 3.907 5.594 1.00 95.56 104 GLU A CA 1
ATOM 804 C C . GLU A 1 104 ? 6.589 3.156 4.490 1.00 95.56 104 GLU A C 1
ATOM 806 O O . GLU A 1 104 ? 7.220 3.759 3.615 1.00 95.56 104 GLU A O 1
ATOM 811 N N . THR A 1 105 ? 6.505 1.824 4.502 1.00 96.62 105 THR A N 1
ATOM 812 C CA . THR A 1 105 ? 7.159 0.965 3.506 1.00 96.62 105 THR A CA 1
ATOM 813 C C . THR A 1 105 ? 6.559 1.170 2.114 1.00 96.62 105 THR A C 1
ATOM 815 O O . THR A 1 105 ? 7.291 1.301 1.129 1.00 96.62 105 THR A O 1
ATOM 818 N N . LEU A 1 106 ? 5.231 1.235 2.022 1.00 96.88 106 LEU A N 1
ATOM 819 C CA . LEU A 1 106 ? 4.508 1.488 0.779 1.00 96.88 106 LEU A CA 1
ATOM 820 C C . LEU A 1 106 ? 4.844 2.863 0.206 1.00 96.88 106 LEU A C 1
ATOM 822 O O . LEU A 1 106 ? 5.150 2.963 -0.979 1.00 96.88 106 LEU A O 1
ATOM 826 N N . LYS A 1 107 ? 4.859 3.898 1.047 1.00 96.88 107 LYS A N 1
ATOM 827 C CA . LYS A 1 107 ? 5.218 5.262 0.661 1.00 96.88 107 LYS A CA 1
ATOM 828 C C . LYS A 1 107 ? 6.624 5.324 0.077 1.00 96.88 107 LYS A C 1
ATOM 830 O O . LYS A 1 107 ? 6.799 5.788 -1.046 1.00 96.88 107 LYS A O 1
ATOM 835 N N . LYS A 1 108 ? 7.606 4.738 0.768 1.00 97.62 108 LYS A N 1
ATOM 836 C CA . LYS A 1 108 ? 8.988 4.657 0.276 1.00 97.62 108 LYS A CA 1
ATOM 837 C C . LYS A 1 108 ? 9.083 3.954 -1.083 1.00 97.62 108 LYS A C 1
ATOM 839 O O . LYS A 1 108 ? 9.815 4.407 -1.967 1.00 97.62 108 LYS A O 1
ATOM 844 N N . ASN A 1 109 ? 8.366 2.842 -1.260 1.00 97.50 109 ASN A N 1
ATOM 845 C CA . ASN A 1 109 ? 8.356 2.106 -2.525 1.00 97.50 109 ASN A CA 1
ATOM 846 C C . ASN A 1 109 ? 7.652 2.890 -3.644 1.00 97.50 109 ASN A C 1
ATOM 848 O O . ASN A 1 109 ? 8.121 2.857 -4.779 1.00 97.50 109 ASN A O 1
ATOM 852 N N . SER A 1 110 ? 6.575 3.614 -3.328 1.00 98.06 110 SER A N 1
ATOM 853 C CA . SER A 1 110 ? 5.845 4.477 -4.265 1.00 98.06 110 SER A CA 1
ATOM 854 C C . SER A 1 110 ? 6.707 5.643 -4.745 1.00 98.06 110 SER A C 1
ATOM 856 O O . SER A 1 110 ? 6.848 5.844 -5.946 1.00 98.06 110 SER A O 1
ATOM 858 N 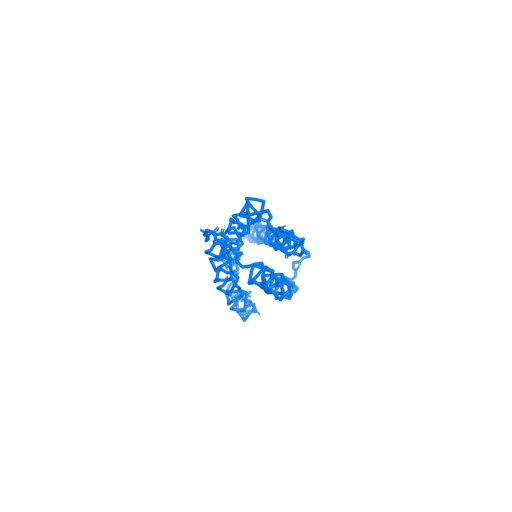N . GLU A 1 111 ? 7.361 6.358 -3.829 1.00 98.06 111 GLU A N 1
ATOM 859 C CA . GLU A 1 111 ? 8.271 7.465 -4.157 1.00 98.06 111 GLU A CA 1
ATOM 860 C C . GLU A 1 111 ? 9.464 6.978 -4.996 1.00 98.06 111 GLU A C 1
ATOM 862 O O . GLU A 1 111 ? 9.876 7.620 -5.963 1.00 98.06 111 GLU A O 1
ATOM 867 N N . SER A 1 112 ? 10.007 5.803 -4.659 1.00 98.25 112 SER A N 1
ATOM 868 C CA . SER A 1 112 ? 11.086 5.180 -5.435 1.00 98.25 112 SER A CA 1
ATOM 869 C C . SER A 1 112 ? 10.625 4.784 -6.840 1.00 98.25 112 SER A C 1
ATOM 871 O O . SER A 1 112 ? 11.389 4.930 -7.792 1.00 98.25 112 SER A O 1
ATOM 873 N N . LEU A 1 113 ? 9.386 4.298 -6.976 1.00 98.38 113 LEU A N 1
ATOM 874 C CA . LEU A 1 113 ? 8.788 3.934 -8.259 1.00 98.38 113 LEU A CA 1
ATOM 875 C C . LEU A 1 113 ? 8.597 5.164 -9.148 1.00 98.38 113 LEU A C 1
ATOM 877 O O . LEU A 1 113 ? 9.036 5.151 -10.294 1.00 98.38 113 LEU A O 1
ATOM 881 N N . GLU A 1 114 ? 8.003 6.235 -8.621 1.00 97.88 114 GLU A N 1
ATOM 882 C CA . GLU A 1 114 ? 7.857 7.499 -9.350 1.00 97.88 114 GLU A CA 1
ATOM 883 C C . GLU A 1 114 ? 9.218 8.065 -9.761 1.00 97.88 114 GLU A C 1
ATOM 885 O O . GLU A 1 114 ? 9.399 8.495 -10.899 1.00 97.88 114 GLU A O 1
ATOM 890 N N . LYS A 1 115 ? 10.213 8.027 -8.868 1.00 98.00 115 LYS A N 1
ATOM 891 C CA . LYS A 1 115 ? 11.569 8.489 -9.184 1.00 98.00 115 LYS A CA 1
ATOM 892 C C . LYS A 1 115 ? 12.211 7.681 -10.311 1.00 98.00 115 LYS A C 1
ATOM 894 O O . LYS A 1 115 ? 12.890 8.264 -11.151 1.00 98.00 115 LYS A O 1
ATOM 899 N N . GLU A 1 116 ? 12.024 6.361 -10.327 1.00 98.12 116 GLU A N 1
ATOM 900 C CA . GLU A 1 116 ? 12.516 5.502 -11.409 1.00 98.12 116 GLU A CA 1
ATOM 901 C C . GLU A 1 116 ? 11.836 5.842 -12.736 1.00 98.12 116 GLU A C 1
ATOM 903 O O . GLU A 1 116 ? 12.514 6.045 -13.742 1.00 98.12 116 GLU A O 1
ATOM 908 N N . LEU A 1 117 ? 10.507 5.963 -12.722 1.00 97.62 117 LEU A N 1
ATOM 909 C CA . LEU A 1 117 ? 9.704 6.260 -13.907 1.00 97.62 117 LEU A CA 1
ATOM 910 C C . LEU A 1 117 ? 9.989 7.647 -14.489 1.00 97.62 117 LEU A C 1
ATOM 912 O O . LEU A 1 117 ? 9.878 7.819 -15.695 1.00 97.62 117 LEU A O 1
ATOM 916 N N . ASN A 1 118 ? 10.407 8.612 -13.671 1.00 97.38 118 ASN A N 1
ATOM 917 C CA . ASN A 1 118 ? 10.766 9.960 -14.120 1.00 97.38 118 ASN A CA 1
ATOM 918 C C . ASN A 1 118 ? 12.179 10.076 -14.722 1.00 97.38 118 ASN A C 1
ATOM 920 O O . ASN A 1 118 ? 12.571 11.156 -15.170 1.00 97.38 118 ASN A O 1
ATOM 924 N N . LYS A 1 119 ? 12.974 9.001 -14.748 1.00 96.81 119 LYS A N 1
ATOM 925 C CA . LYS A 1 119 ? 14.268 9.020 -15.444 1.00 96.81 119 LYS A CA 1
ATOM 926 C C . LYS A 1 119 ? 14.073 9.140 -16.957 1.00 96.81 119 LYS A C 1
ATOM 928 O O . LYS A 1 119 ? 13.054 8.735 -17.511 1.00 96.81 119 LYS A O 1
ATOM 933 N N . SER A 1 120 ? 15.101 9.639 -17.644 1.00 94.12 120 SER A N 1
ATOM 934 C CA . SER A 1 120 ? 15.129 9.676 -19.114 1.00 94.12 120 SER A CA 1
ATOM 935 C C . SER A 1 120 ? 15.040 8.280 -19.734 1.00 94.12 120 SER A C 1
ATOM 937 O O . SER A 1 120 ? 14.405 8.118 -20.770 1.00 94.12 120 SER A O 1
ATOM 939 N N . ASN A 1 121 ? 15.636 7.281 -19.078 1.00 94.12 121 ASN A N 1
ATOM 940 C CA . ASN A 1 121 ? 15.546 5.871 -19.440 1.00 94.12 121 ASN A CA 1
ATOM 941 C C . ASN A 1 121 ? 15.250 5.028 -18.181 1.00 94.12 121 ASN A C 1
ATOM 943 O O . ASN A 1 121 ? 16.193 4.625 -17.493 1.00 94.12 121 ASN A O 1
ATOM 947 N N . PRO A 1 122 ? 13.968 4.836 -17.816 1.00 95.12 122 PRO A N 1
ATOM 948 C CA . PRO A 1 122 ? 13.576 4.047 -16.650 1.00 95.12 122 PRO A CA 1
ATOM 949 C C . PRO A 1 122 ? 13.992 2.581 -16.784 1.00 95.12 122 PRO A C 1
ATOM 951 O O . PRO A 1 122 ? 13.732 1.943 -17.805 1.00 95.12 122 PRO A O 1
ATOM 954 N N . ASP A 1 123 ? 14.583 2.012 -15.733 1.00 97.00 123 ASP A N 1
ATOM 955 C CA . ASP A 1 123 ? 14.935 0.595 -15.742 1.00 97.00 123 ASP A CA 1
ATOM 956 C C . ASP A 1 123 ? 13.704 -0.282 -15.472 1.00 97.00 123 ASP A C 1
ATOM 958 O O . ASP A 1 123 ? 13.159 -0.318 -14.364 1.00 97.00 123 ASP A O 1
ATOM 962 N N . ARG A 1 124 ? 13.286 -1.049 -16.483 1.00 96.75 124 ARG A N 1
ATOM 963 C CA . ARG A 1 124 ? 12.123 -1.949 -16.412 1.00 96.75 124 ARG A CA 1
ATOM 964 C C . ARG A 1 124 ? 12.186 -2.934 -15.252 1.00 96.75 124 ARG A C 1
ATOM 966 O O . ARG A 1 124 ? 11.168 -3.183 -14.602 1.00 96.75 124 ARG A O 1
ATOM 973 N N . LEU A 1 125 ? 13.356 -3.516 -14.988 1.00 97.00 125 LEU A N 1
ATOM 974 C CA . LEU A 1 125 ? 13.508 -4.507 -13.921 1.00 97.00 125 LEU A CA 1
ATOM 975 C C . LEU A 1 125 ? 13.304 -3.865 -12.547 1.00 97.00 125 LEU A C 1
ATOM 977 O O . LEU A 1 125 ? 12.616 -4.433 -11.694 1.00 97.00 125 LEU A O 1
ATOM 981 N N . THR A 1 126 ? 13.828 -2.658 -12.355 1.00 97.75 126 THR A N 1
ATOM 982 C CA . THR A 1 126 ? 13.631 -1.859 -11.146 1.00 97.75 126 THR A CA 1
ATOM 983 C C . THR A 1 126 ? 12.170 -1.445 -10.982 1.00 97.75 126 THR A C 1
ATOM 985 O O . THR A 1 126 ? 11.605 -1.673 -9.910 1.00 97.75 126 THR A O 1
ATOM 988 N N . VAL A 1 127 ? 11.515 -0.947 -12.038 1.00 98.06 127 VAL A N 1
ATOM 989 C CA . VAL A 1 127 ? 10.074 -0.623 -12.033 1.00 98.06 127 VAL A CA 1
ATOM 990 C C . VAL A 1 127 ? 9.247 -1.847 -11.625 1.00 98.06 127 VAL A C 1
ATOM 992 O O . VAL A 1 127 ? 8.447 -1.779 -10.688 1.00 98.06 127 VAL A O 1
ATOM 995 N N . LYS A 1 128 ? 9.490 -3.003 -12.258 1.00 98.19 128 LYS A N 1
ATOM 996 C CA . LYS A 1 128 ? 8.800 -4.261 -11.941 1.00 98.19 128 LYS A CA 1
ATOM 997 C C . LYS A 1 128 ? 9.022 -4.685 -10.493 1.00 98.19 128 LYS A C 1
ATOM 999 O O . LYS A 1 128 ? 8.072 -5.097 -9.823 1.00 98.19 128 LYS A O 1
ATOM 1004 N N . LYS A 1 129 ? 10.259 -4.590 -9.997 1.00 98.38 129 LYS A N 1
ATOM 1005 C CA . LYS A 1 129 ? 10.619 -4.940 -8.617 1.00 98.38 129 LYS A CA 1
ATOM 1006 C C . LYS A 1 129 ? 9.876 -4.062 -7.610 1.00 98.38 129 LYS A C 1
ATOM 1008 O O . LYS A 1 129 ? 9.280 -4.597 -6.678 1.00 98.38 129 LYS A O 1
ATOM 1013 N N . LEU A 1 130 ? 9.872 -2.745 -7.811 1.00 98.31 130 LEU A N 1
ATOM 1014 C CA . LEU A 1 130 ? 9.206 -1.788 -6.921 1.00 98.31 130 LEU A CA 1
ATOM 1015 C C . LEU A 1 130 ? 7.684 -1.981 -6.922 1.00 98.31 130 LEU A C 1
ATOM 1017 O O . LEU A 1 130 ? 7.072 -2.079 -5.859 1.00 98.31 130 LEU A O 1
ATOM 1021 N N . ALA A 1 131 ? 7.075 -2.144 -8.098 1.00 97.69 131 ALA A N 1
ATOM 1022 C CA . ALA A 1 131 ? 5.644 -2.414 -8.216 1.00 97.69 131 ALA A CA 1
ATOM 1023 C C . ALA A 1 131 ? 5.241 -3.774 -7.612 1.00 97.69 131 ALA A C 1
ATOM 1025 O O . ALA A 1 131 ? 4.185 -3.907 -6.989 1.00 97.69 131 ALA A O 1
ATOM 1026 N N . THR A 1 132 ? 6.102 -4.789 -7.723 1.00 98.19 132 THR A N 1
ATOM 1027 C CA . THR A 1 132 ? 5.890 -6.087 -7.062 1.00 98.19 132 THR A CA 1
ATOM 1028 C C . THR A 1 132 ? 5.964 -5.954 -5.541 1.00 98.19 132 THR A C 1
ATOM 1030 O O . THR A 1 132 ? 5.098 -6.491 -4.848 1.00 98.19 132 THR A O 1
ATOM 1033 N N . ALA A 1 133 ? 6.938 -5.201 -5.024 1.00 97.88 133 ALA A N 1
ATOM 1034 C CA . ALA A 1 133 ? 7.072 -4.936 -3.594 1.00 97.88 133 ALA A CA 1
ATOM 1035 C C . ALA A 1 133 ? 5.837 -4.208 -3.035 1.00 97.88 133 ALA A C 1
ATOM 1037 O O . ALA A 1 133 ? 5.320 -4.607 -1.995 1.00 97.88 133 ALA A O 1
ATOM 1038 N N . LEU A 1 134 ? 5.292 -3.226 -3.766 1.00 97.81 134 LEU A N 1
ATOM 1039 C CA . LEU A 1 134 ? 4.022 -2.573 -3.419 1.00 97.81 134 LEU A CA 1
ATOM 1040 C C . LEU A 1 134 ? 2.869 -3.585 -3.302 1.00 97.81 134 LEU A C 1
ATOM 1042 O O . LEU A 1 134 ? 2.127 -3.571 -2.323 1.00 97.81 134 LEU A O 1
ATOM 1046 N N . ARG A 1 135 ? 2.723 -4.515 -4.258 1.00 96.19 135 ARG A N 1
ATOM 1047 C CA . ARG A 1 135 ? 1.664 -5.549 -4.210 1.00 96.19 135 ARG A CA 1
ATOM 1048 C C . ARG A 1 135 ? 1.806 -6.506 -3.029 1.00 96.19 135 ARG A C 1
ATOM 1050 O O . ARG A 1 135 ? 0.793 -6.921 -2.455 1.00 96.19 135 ARG A O 1
ATOM 1057 N N . GLN A 1 136 ? 3.036 -6.913 -2.729 1.00 96.62 136 GLN A N 1
ATOM 1058 C CA . GLN A 1 136 ? 3.332 -7.821 -1.623 1.00 96.62 136 GLN A CA 1
ATOM 1059 C C . GLN A 1 136 ? 3.037 -7.138 -0.291 1.00 96.62 136 GLN A C 1
ATOM 1061 O O . GLN A 1 136 ? 2.257 -7.672 0.496 1.00 96.62 136 GLN A O 1
ATOM 1066 N N . GLU A 1 137 ? 3.546 -5.922 -0.098 1.00 97.00 137 GLU A N 1
ATOM 1067 C CA . GLU A 1 137 ? 3.306 -5.148 1.118 1.00 97.00 137 GLU A CA 1
ATOM 1068 C C . GLU A 1 137 ? 1.815 -4.840 1.306 1.00 97.00 137 GLU A C 1
ATOM 1070 O O . GLU A 1 137 ? 1.292 -5.010 2.401 1.00 97.00 137 GLU A O 1
ATOM 1075 N N . MET A 1 138 ? 1.073 -4.525 0.236 1.00 95.06 138 MET A N 1
ATOM 1076 C CA . MET A 1 138 ? -0.383 -4.358 0.339 1.00 95.06 138 MET A CA 1
ATOM 1077 C C . MET A 1 138 ? -1.116 -5.630 0.759 1.00 95.06 138 MET A C 1
ATOM 1079 O O . MET A 1 138 ? -2.157 -5.555 1.412 1.00 95.06 138 MET A O 1
ATOM 1083 N N . THR A 1 139 ? -0.617 -6.804 0.370 1.00 93.88 139 THR A N 1
ATOM 1084 C CA . THR A 1 139 ? -1.210 -8.078 0.795 1.00 93.88 139 THR A CA 1
ATOM 1085 C C . THR A 1 139 ? -0.973 -8.300 2.289 1.00 93.88 139 THR A C 1
ATOM 1087 O O . THR A 1 139 ? -1.904 -8.681 2.995 1.00 93.88 139 THR A O 1
ATOM 1090 N N . THR A 1 140 ? 0.222 -7.969 2.780 1.00 94.25 140 THR A N 1
ATOM 1091 C CA . THR A 1 140 ? 0.554 -7.965 4.210 1.00 94.25 140 THR A CA 1
ATOM 1092 C C . THR A 1 140 ? -0.317 -6.975 4.992 1.00 94.25 140 THR A C 1
ATOM 1094 O O . THR A 1 140 ? -0.980 -7.368 5.952 1.00 94.25 140 THR A O 1
ATOM 1097 N N . ALA A 1 141 ? -0.399 -5.720 4.541 1.00 93.88 141 ALA A N 1
ATOM 1098 C CA . ALA A 1 141 ? -1.217 -4.677 5.159 1.00 93.88 141 ALA A CA 1
ATOM 1099 C C . ALA A 1 141 ? -2.705 -5.060 5.207 1.00 93.88 141 ALA A C 1
ATOM 1101 O O . ALA A 1 141 ? -3.351 -4.897 6.240 1.00 93.88 141 ALA A O 1
ATOM 1102 N N . SER A 1 142 ? -3.237 -5.651 4.130 1.00 92.88 142 SER A N 1
ATOM 1103 C CA . SER A 1 142 ? -4.618 -6.159 4.104 1.00 92.88 142 SER A CA 1
ATOM 1104 C C . SER A 1 142 ? -4.846 -7.222 5.184 1.00 92.88 142 SER A C 1
ATOM 1106 O O . SER A 1 142 ? -5.858 -7.182 5.875 1.00 92.88 142 SER A O 1
ATOM 1108 N N . GLY A 1 143 ? -3.881 -8.124 5.397 1.00 93.25 143 GLY A N 1
ATOM 1109 C CA . GLY A 1 143 ? -3.951 -9.127 6.463 1.00 93.25 143 GLY A CA 1
ATOM 1110 C C . GLY A 1 143 ? -3.979 -8.513 7.867 1.00 93.25 143 GLY A C 1
ATOM 1111 O O . GLY A 1 143 ? -4.781 -8.928 8.706 1.00 93.25 143 GLY A O 1
ATOM 1112 N N . TYR A 1 144 ? -3.160 -7.488 8.126 1.00 93.75 144 TYR A N 1
ATOM 1113 C CA . TYR A 1 144 ? -3.207 -6.756 9.398 1.00 93.75 144 TYR A CA 1
ATOM 1114 C C . TYR A 1 144 ? -4.535 -6.021 9.595 1.00 93.75 144 TYR A C 1
ATOM 1116 O O . TYR A 1 144 ? -5.078 -6.019 10.700 1.00 93.75 144 TYR A O 1
ATOM 1124 N N . HIS A 1 145 ? -5.074 -5.435 8.527 1.00 92.94 145 HIS A N 1
ATOM 1125 C CA . HIS A 1 145 ? -6.359 -4.750 8.547 1.00 92.94 145 HIS A CA 1
ATOM 1126 C C . HIS A 1 145 ? -7.527 -5.708 8.826 1.00 92.94 145 HIS A C 1
ATOM 1128 O O . HIS A 1 145 ? -8.388 -5.406 9.652 1.00 92.94 145 HIS A O 1
ATOM 1134 N N . ASP A 1 146 ? -7.538 -6.887 8.207 1.00 92.50 146 ASP A N 1
ATOM 1135 C CA . ASP A 1 146 ? -8.572 -7.897 8.442 1.00 92.50 146 ASP A CA 1
ATOM 1136 C C . ASP A 1 146 ? -8.520 -8.434 9.880 1.00 92.50 146 ASP A C 1
ATOM 1138 O O . ASP A 1 146 ? -9.555 -8.554 10.541 1.00 92.50 146 ASP A O 1
ATOM 1142 N N . ALA A 1 147 ? -7.319 -8.672 10.418 1.00 91.88 147 ALA A N 1
ATOM 1143 C CA . ALA A 1 147 ? -7.142 -9.059 11.817 1.00 91.88 147 ALA A CA 1
ATOM 1144 C C . ALA A 1 147 ? -7.598 -7.956 12.792 1.00 91.88 147 ALA A C 1
ATOM 1146 O O . ALA A 1 147 ? -8.225 -8.245 13.815 1.00 91.88 147 ALA A O 1
ATOM 1147 N N . LEU A 1 148 ? -7.340 -6.688 12.461 1.00 92.44 148 LEU A N 1
ATOM 1148 C CA . LEU A 1 148 ? -7.832 -5.539 13.217 1.00 92.44 148 LEU A CA 1
ATOM 1149 C C . LEU A 1 148 ? -9.367 -5.493 13.217 1.00 92.44 148 LEU A C 1
ATOM 1151 O O . LEU A 1 148 ? -9.970 -5.402 14.288 1.00 92.44 148 LEU A O 1
ATOM 1155 N N . ARG A 1 149 ? -10.011 -5.617 12.048 1.00 91.69 149 ARG A N 1
ATOM 1156 C CA . ARG A 1 149 ? -11.481 -5.636 11.929 1.00 91.69 149 ARG A CA 1
ATOM 1157 C C . ARG A 1 149 ? -12.106 -6.772 12.728 1.00 91.69 149 ARG A C 1
ATOM 1159 O O . ARG A 1 149 ? -13.068 -6.540 13.459 1.00 91.69 149 ARG A O 1
ATOM 1166 N N . ALA A 1 150 ? -11.516 -7.966 12.658 1.00 90.75 150 ALA A N 1
ATOM 1167 C CA . ALA A 1 150 ? -11.964 -9.121 13.427 1.00 90.75 150 ALA A CA 1
ATOM 1168 C C . ALA A 1 150 ? -11.921 -8.856 14.941 1.00 90.75 150 ALA A C 1
ATOM 1170 O O . ALA A 1 150 ? -12.881 -9.164 15.646 1.00 90.75 150 ALA A O 1
ATOM 1171 N N . LYS A 1 151 ? -10.854 -8.218 15.445 1.00 90.69 151 LYS A N 1
ATOM 1172 C CA . LYS A 1 151 ? -10.740 -7.838 16.865 1.00 90.69 151 LYS A CA 1
ATOM 1173 C C . LYS A 1 151 ? -11.769 -6.798 17.301 1.00 90.69 151 LYS A C 1
ATOM 1175 O O . LYS A 1 151 ? -12.200 -6.827 18.450 1.00 90.69 151 LYS A O 1
ATOM 1180 N N . 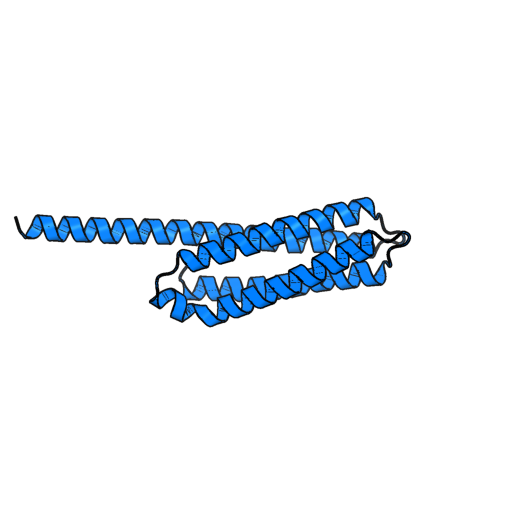LEU A 1 152 ? -12.159 -5.893 16.408 1.00 88.44 152 LEU A N 1
ATOM 1181 C CA . LEU A 1 152 ? -13.180 -4.876 16.679 1.00 88.44 152 LEU A CA 1
ATOM 1182 C C . LEU A 1 152 ? -14.614 -5.382 16.460 1.00 88.44 152 LEU A C 1
ATOM 1184 O O . LEU A 1 152 ? -15.558 -4.646 16.736 1.00 88.44 152 LEU A O 1
ATOM 1188 N N . GLY A 1 153 ? -14.795 -6.618 15.978 1.00 86.81 153 GLY A N 1
ATOM 1189 C CA . GLY A 1 153 ? -16.111 -7.177 15.662 1.00 86.81 153 GLY A CA 1
ATOM 1190 C C . GLY A 1 153 ? -16.774 -6.537 14.437 1.00 86.81 153 GLY A C 1
ATOM 1191 O O . GLY A 1 153 ? -17.997 -6.582 14.307 1.00 86.81 153 GLY A O 1
ATOM 1192 N N . ILE A 1 154 ? -15.984 -5.930 13.549 1.00 82.31 154 ILE A N 1
ATOM 1193 C CA . ILE A 1 154 ? -16.462 -5.241 12.348 1.00 82.31 154 ILE A CA 1
ATOM 1194 C C . ILE A 1 154 ? -16.514 -6.253 11.203 1.00 82.31 154 ILE A C 1
ATOM 1196 O O . ILE A 1 154 ? -15.484 -6.807 10.817 1.00 82.31 154 ILE A O 1
ATOM 1200 N N . LYS A 1 155 ? -17.720 -6.501 10.682 1.00 64.88 155 LYS A N 1
ATOM 1201 C CA . LYS A 1 155 ? -17.958 -7.394 9.536 1.00 64.88 155 LYS A CA 1
ATOM 1202 C C . LYS A 1 155 ? -17.611 -6.732 8.215 1.00 64.88 155 LYS A C 1
ATOM 1204 O O . LYS A 1 155 ? -17.716 -5.489 8.127 1.00 64.88 155 LYS A O 1
#

Foldseek 3Di:
DVVVVVVVVVVVVVVLVVVLLVLLLVLLVLLVVLLCLLLVLLVVLLVQ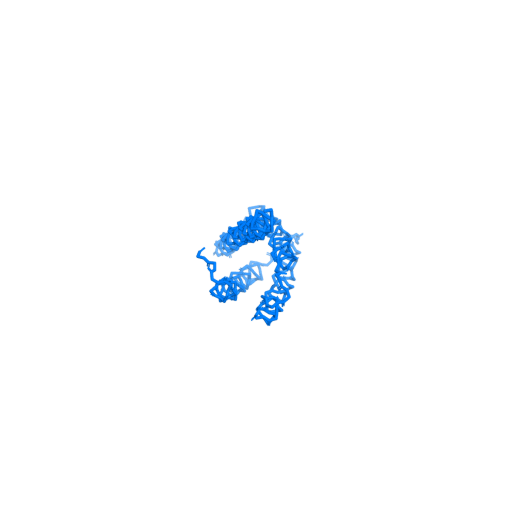LVDPDHPLVSNLVSLVSNLVSLVSNVVSLVSSLVSDDPVLCVQLVVLSVLLVVLSVQLNVLSVQLNVQSPDPDRDSVSNNVSSVSSNVSSVVSVVSSVVSCVSVVRD

Sequence (155 aa):
MRSLIVFALLVLVAAVSYSQSNALAQEHALLVKDCKLIKGHAGRVVAEASEPELNRDVALAHAEQIAKSLKDMEWHLEQAQKLLKPDQLKLVKQHHELLAKSCETLKKNSESLEKELNKSNPDRLTVKKLATALRQEMTTASGYHDALRAKLGIK

Secondary structure (DSSP, 8-state):
-HHHHHHHHHHHHHHHHHHHHHHHHHHHHHHHHHHHHHHHHHHHHHHHHHSSS--HHHHHHHHHHHHHHHHHHHHHHHHHHHTS-HHHHHHHHHHHHHHHHHHHHHHHHHHHHHHHHTSSS--HHHHHHHHHHHHHHHHHHHHHHHHHHHHHT--